Protein AF-A0A1F9BNX7-F1 (afdb_monomer_lite)

Radius of gyration: 27.73 Å; chains: 1; bounding box: 58×32×82 Å

Foldseek 3Di:
DDDPPPPVVVVVVVVVVVVVVVVVVVVVVVPDDADDDVVDGDPDDDPPFDAWDKDWDWDQDPVRDTDIDIDIFTHHPPHGDDDD

pLDDT: mean 85.7, std 13.76, range [44.47, 98.5]

Secondary structure (DSSP, 8-state):
------HHHHHHHHHHHHHHHHHHHHHHHHTPPPEEETTEEESSPP----EEEEEEEEEEPTTS-EEEEEEEEEEETTEE----

Sequence (84 aa):
MSKLIGTKMIYPLIAIIVVIGLFLFYKKQARQVKVSEFGKYQGYSEAIYDGTKRISDYLTLSNGTRLAYDLILPTKKGIPASGR

Structure (mmCIF, N/CA/C/O backbone):
data_AF-A0A1F9BNX7-F1
#
_entry.id   AF-A0A1F9BNX7-F1
#
loop_
_atom_site.group_PDB
_atom_site.id
_atom_site.type_symbol
_atom_site.label_atom_id
_atom_site.label_alt_id
_atom_site.label_comp_id
_atom_site.label_asym_id
_atom_site.label_entity_id
_atom_site.label_seq_id
_atom_site.pdbx_PDB_ins_code
_atom_site.Cartn_x
_atom_site.Cartn_y
_atom_site.Cartn_z
_atom_site.occupancy
_atom_site.B_iso_or_equiv
_atom_site.auth_seq_id
_atom_site.auth_comp_id
_atom_site.auth_asym_id
_atom_site.auth_atom_id
_atom_site.pdbx_PDB_model_num
ATOM 1 N N . MET A 1 1 ? -43.565 -1.830 54.569 1.00 47.09 1 MET A N 1
ATOM 2 C CA . MET A 1 1 ? -43.099 -2.266 53.233 1.00 47.09 1 MET A CA 1
ATOM 3 C C . MET A 1 1 ? -41.822 -1.510 52.858 1.00 47.09 1 MET A C 1
ATOM 5 O O . MET A 1 1 ? -41.700 -0.360 53.245 1.00 47.09 1 MET A O 1
ATOM 9 N N . SER A 1 2 ? -40.909 -2.170 52.129 1.00 51.91 2 SER A N 1
ATOM 10 C CA . SER A 1 2 ? -39.734 -1.640 51.394 1.00 51.91 2 SER A CA 1
ATOM 11 C C . SER A 1 2 ? -38.546 -1.037 52.172 1.00 51.91 2 SER A C 1
ATOM 13 O O . SER A 1 2 ? -38.302 0.163 52.120 1.00 51.91 2 SER A O 1
ATOM 15 N N . LYS A 1 3 ? -37.711 -1.880 52.791 1.00 56.03 3 LYS A N 1
ATOM 16 C CA . LYS A 1 3 ? -36.305 -1.541 53.114 1.00 56.03 3 LYS A CA 1
ATOM 17 C C . LYS A 1 3 ? -35.398 -2.769 52.979 1.00 56.03 3 LYS A C 1
ATOM 19 O O . LYS A 1 3 ? -34.680 -3.117 53.898 1.00 56.03 3 LYS A O 1
ATOM 24 N N . LEU A 1 4 ? -35.488 -3.485 51.860 1.00 54.38 4 LEU A N 1
ATOM 25 C CA . LEU A 1 4 ? -34.624 -4.645 51.583 1.00 54.38 4 LEU A CA 1
ATOM 26 C C . LEU A 1 4 ? -34.521 -4.929 50.077 1.00 54.38 4 LEU A C 1
ATOM 28 O O . LEU A 1 4 ? -34.470 -6.073 49.645 1.00 54.38 4 LEU A O 1
ATOM 32 N N . ILE A 1 5 ? -34.441 -3.882 49.251 1.00 58.75 5 ILE A N 1
ATOM 33 C CA . ILE A 1 5 ? -33.761 -4.035 47.958 1.00 58.75 5 ILE A CA 1
ATOM 34 C C . ILE A 1 5 ? -32.279 -4.090 48.323 1.00 58.75 5 ILE A C 1
ATOM 36 O O . ILE A 1 5 ? -31.628 -3.069 48.534 1.00 58.75 5 ILE A O 1
ATOM 40 N N . GLY A 1 6 ? -31.819 -5.310 48.602 1.00 60.78 6 GLY A N 1
ATOM 41 C CA . GLY A 1 6 ? -30.510 -5.576 49.170 1.00 60.78 6 GLY A CA 1
ATOM 42 C C . GLY A 1 6 ? -29.422 -4.996 48.281 1.00 60.78 6 GLY A C 1
ATOM 43 O O . GLY A 1 6 ? -29.420 -5.208 47.072 1.00 60.78 6 GLY A O 1
ATOM 44 N N . THR A 1 7 ? -28.462 -4.312 48.890 1.00 61.66 7 THR A N 1
ATOM 45 C CA . THR A 1 7 ? -27.227 -3.837 48.247 1.00 61.66 7 THR A CA 1
ATOM 46 C C . THR A 1 7 ? -26.576 -4.912 47.368 1.00 61.66 7 THR A C 1
ATOM 48 O O . THR A 1 7 ? -26.071 -4.602 46.296 1.00 61.66 7 THR A O 1
ATOM 51 N N . LYS A 1 8 ? -26.709 -6.196 47.735 1.00 62.53 8 LYS A N 1
ATOM 52 C CA . LYS A 1 8 ? -26.298 -7.364 46.933 1.00 62.53 8 LYS A CA 1
ATOM 53 C C . LYS A 1 8 ? -26.950 -7.481 45.543 1.00 62.53 8 LYS A C 1
ATOM 55 O O . LYS A 1 8 ? -26.295 -7.961 44.628 1.00 62.53 8 LYS A O 1
ATOM 60 N N . MET A 1 9 ? -28.196 -7.040 45.367 1.00 68.62 9 MET A N 1
ATOM 61 C CA . MET A 1 9 ? -28.921 -7.065 44.086 1.00 68.62 9 MET A CA 1
ATOM 62 C C . MET A 1 9 ? -28.590 -5.876 43.174 1.00 68.62 9 MET A C 1
ATOM 64 O O . MET A 1 9 ? -28.858 -5.925 41.977 1.00 68.62 9 MET A O 1
ATOM 68 N N . ILE A 1 10 ? -27.987 -4.821 43.720 1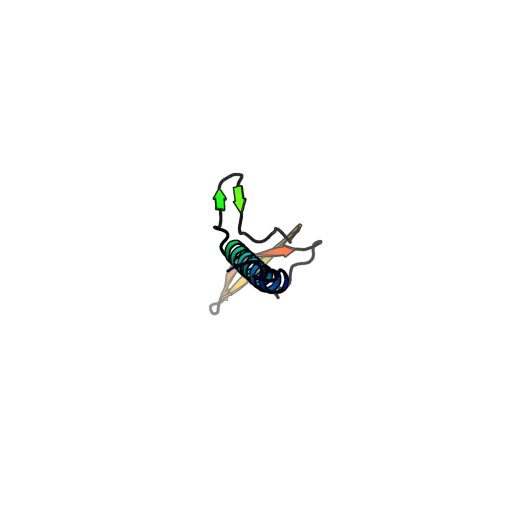.00 82.06 10 ILE A N 1
ATOM 69 C CA . ILE A 1 10 ? -27.616 -3.619 42.966 1.00 82.06 10 ILE A CA 1
ATOM 70 C C . ILE A 1 10 ? -26.327 -3.865 42.165 1.00 82.06 10 ILE A C 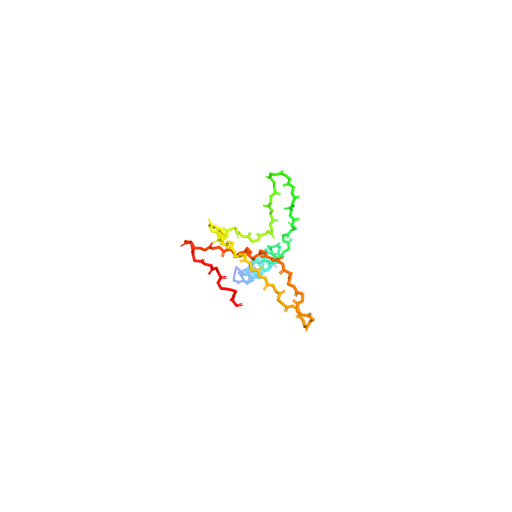1
ATOM 72 O O . ILE A 1 10 ? -26.223 -3.434 41.019 1.00 82.06 10 ILE A O 1
ATOM 76 N N . TYR A 1 11 ? -25.375 -4.628 42.712 1.00 85.06 11 TYR A N 1
ATOM 77 C CA . TYR A 1 11 ? -24.118 -4.965 42.032 1.00 85.06 11 TYR A CA 1
ATOM 78 C C . TYR A 1 11 ? -24.273 -5.672 40.674 1.00 85.06 11 TYR A C 1
ATOM 80 O O . TYR A 1 11 ? -23.625 -5.221 39.729 1.00 85.06 11 TYR A O 1
ATOM 88 N N . PRO A 1 12 ? -25.105 -6.723 40.501 1.00 88.75 12 PRO A N 1
ATOM 89 C CA . PRO A 1 12 ? -25.274 -7.345 39.188 1.00 88.75 12 PRO A CA 1
ATOM 90 C C . PRO A 1 12 ? -25.924 -6.388 38.184 1.00 88.75 12 PRO A C 1
ATOM 92 O O . PRO A 1 12 ? -25.574 -6.404 37.008 1.00 88.75 12 PRO A O 1
ATOM 95 N N . LEU A 1 13 ? -26.815 -5.505 38.641 1.00 90.12 13 LEU A N 1
ATOM 96 C CA . LEU A 1 13 ? -27.471 -4.523 37.782 1.00 90.12 13 LEU A CA 1
ATOM 97 C C . LEU A 1 13 ? -26.479 -3.453 37.298 1.00 90.12 13 LEU A C 1
ATOM 99 O O . LEU A 1 13 ? -26.446 -3.133 36.112 1.00 90.12 13 LEU A O 1
ATOM 103 N N . ILE A 1 14 ? -25.602 -2.977 38.188 1.00 92.50 14 ILE A N 1
ATOM 104 C CA . ILE A 1 14 ? -24.483 -2.094 37.828 1.00 92.50 14 ILE A CA 1
ATOM 105 C C . ILE A 1 14 ? -23.527 -2.805 36.864 1.00 92.50 14 ILE A C 1
ATOM 107 O O . ILE A 1 14 ? -23.139 -2.219 35.857 1.00 92.50 14 ILE A O 1
ATOM 111 N N . ALA A 1 15 ? -23.177 -4.068 37.123 1.00 93.25 15 ALA A N 1
ATOM 112 C CA . ALA A 1 15 ? -22.290 -4.834 36.251 1.00 93.25 15 ALA A CA 1
ATOM 113 C C . ALA A 1 15 ? -22.865 -4.977 34.833 1.00 93.25 15 ALA A C 1
ATOM 115 O O . ALA A 1 15 ? -22.149 -4.758 33.858 1.00 93.25 15 ALA A O 1
ATOM 116 N N . ILE A 1 16 ? -24.167 -5.257 34.705 1.00 94.69 16 ILE A N 1
ATOM 117 C CA . ILE A 1 16 ? -24.858 -5.315 33.409 1.00 94.69 16 ILE A CA 1
ATOM 118 C C . ILE A 1 16 ? -24.792 -3.959 32.696 1.00 94.69 16 ILE A C 1
ATOM 120 O O . ILE A 1 16 ? -24.454 -3.909 31.515 1.00 94.69 16 ILE A O 1
ATOM 124 N N . ILE A 1 17 ? -25.051 -2.855 33.403 1.00 95.38 17 ILE A N 1
ATOM 125 C CA . ILE A 1 17 ? -24.973 -1.502 32.828 1.00 95.38 17 ILE A CA 1
ATOM 126 C C . ILE A 1 17 ? -23.549 -1.188 32.346 1.00 95.38 17 ILE A C 1
ATOM 128 O O . ILE A 1 17 ? -23.382 -0.649 31.252 1.00 95.38 17 ILE A O 1
ATOM 132 N N . VAL A 1 18 ? -22.521 -1.564 33.112 1.00 96.12 18 VAL A N 1
ATOM 133 C CA . VAL A 1 18 ? -21.112 -1.380 32.727 1.00 96.12 18 VAL A CA 1
ATOM 134 C C . VAL A 1 18 ? -20.769 -2.204 31.485 1.00 96.12 18 VAL A C 1
ATOM 136 O O . VAL A 1 18 ? -20.167 -1.673 30.552 1.00 96.12 18 VAL A O 1
ATOM 139 N N . VAL A 1 19 ? -21.189 -3.470 31.427 1.00 96.00 19 VAL A N 1
ATOM 140 C CA . VAL A 1 19 ? -20.959 -4.346 30.264 1.00 96.00 19 VAL A CA 1
ATOM 141 C C . VAL A 1 19 ? -21.652 -3.796 29.016 1.00 96.00 19 VAL A C 1
ATOM 143 O O . VAL A 1 19 ? -21.036 -3.731 27.952 1.00 96.00 19 VAL A O 1
ATOM 146 N N . ILE A 1 20 ? -22.900 -3.334 29.139 1.00 95.50 20 ILE A N 1
ATOM 147 C CA . ILE A 1 20 ? -23.633 -2.698 28.036 1.00 95.50 20 ILE A CA 1
ATOM 148 C C . ILE A 1 20 ? -22.928 -1.407 27.599 1.00 95.50 20 ILE A C 1
ATOM 150 O O . ILE A 1 20 ? -22.738 -1.191 26.402 1.00 95.50 20 ILE A O 1
ATOM 154 N N . GLY A 1 21 ? -22.490 -0.574 28.545 1.00 94.50 21 GLY A N 1
ATOM 155 C CA . GLY A 1 21 ? -21.746 0.654 28.261 1.00 94.50 21 GLY A CA 1
ATOM 156 C C . GLY A 1 21 ? -20.444 0.391 27.501 1.00 94.50 21 GLY A C 1
ATOM 157 O O . GLY A 1 21 ? -20.190 1.025 26.475 1.00 94.50 21 GLY A O 1
ATOM 158 N N . LEU A 1 22 ? -19.660 -0.598 27.943 1.00 93.06 22 LEU A N 1
ATOM 159 C CA . LEU A 1 22 ? -18.435 -1.034 27.267 1.00 93.06 22 LEU A CA 1
ATOM 160 C C . LEU A 1 22 ? -18.722 -1.559 25.856 1.00 93.06 22 LEU A C 1
ATOM 162 O O . LEU A 1 22 ? -18.025 -1.189 24.910 1.00 93.06 22 LEU A O 1
ATOM 166 N N . PHE A 1 23 ? -19.774 -2.365 25.691 1.00 89.75 23 PHE A N 1
ATOM 167 C CA . PHE A 1 23 ? -20.168 -2.914 24.393 1.00 89.75 23 PHE A CA 1
ATOM 168 C C . PHE A 1 23 ? -20.584 -1.821 23.396 1.00 89.75 23 PHE A C 1
A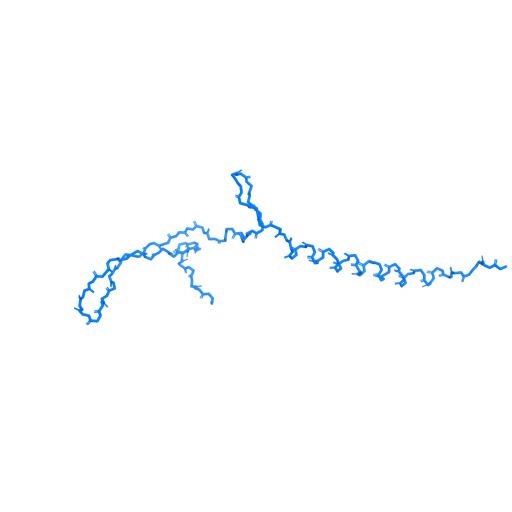TOM 170 O O . PHE A 1 23 ? -20.158 -1.827 22.236 1.00 89.75 23 PHE A O 1
ATOM 177 N N . LEU A 1 24 ? -21.379 -0.845 23.844 1.00 87.94 24 LEU A N 1
ATOM 178 C CA . LEU A 1 24 ? -21.794 0.293 23.020 1.00 87.94 24 LEU A CA 1
ATOM 179 C C . LEU A 1 24 ? -20.609 1.199 22.655 1.00 87.94 24 LEU A C 1
ATOM 181 O O . LEU A 1 24 ? -20.519 1.663 21.515 1.00 87.94 24 LEU A O 1
ATOM 185 N N . PHE A 1 25 ? -19.670 1.411 23.582 1.00 82.69 25 PHE A N 1
ATOM 186 C CA . PHE A 1 25 ? -18.449 2.178 23.326 1.00 82.69 25 PHE A CA 1
ATOM 187 C C . PHE A 1 25 ? -17.557 1.506 22.272 1.00 82.69 25 PHE A C 1
ATOM 189 O O . PHE A 1 25 ? -17.086 2.170 21.344 1.00 82.69 25 PHE A O 1
ATOM 196 N N . TYR A 1 26 ? -17.402 0.182 22.354 1.00 82.69 26 TYR A N 1
ATOM 197 C CA . TYR A 1 26 ? -16.659 -0.606 21.367 1.00 82.69 26 TYR A CA 1
ATOM 198 C C . TYR A 1 26 ? -17.277 -0.500 19.966 1.00 82.69 26 TYR A C 1
ATOM 200 O O . TYR A 1 26 ? -16.574 -0.248 18.985 1.00 82.69 26 TYR A O 1
ATOM 208 N N . LYS A 1 27 ? -18.611 -0.605 19.864 1.00 77.44 27 LYS A N 1
ATOM 209 C CA . LYS A 1 27 ? -19.321 -0.439 18.584 1.00 77.44 27 LYS A CA 1
ATOM 210 C C . LYS A 1 27 ? -19.150 0.955 17.978 1.00 77.44 27 LYS A C 1
ATOM 212 O O . LYS A 1 27 ? -19.090 1.075 16.755 1.00 77.44 27 LYS A O 1
ATOM 217 N N . LYS A 1 28 ? -19.057 2.005 18.801 1.00 71.31 28 LYS A N 1
ATOM 218 C CA . LYS A 1 28 ? -18.849 3.381 18.321 1.00 71.31 28 LYS A CA 1
ATOM 219 C C . LYS A 1 28 ? -17.464 3.569 17.689 1.00 71.31 28 LYS A C 1
ATOM 221 O O . LYS A 1 28 ? -17.369 4.253 16.674 1.00 71.31 28 LYS A O 1
ATOM 226 N N . GLN A 1 29 ? -16.414 2.944 18.232 1.00 65.19 29 GLN A N 1
ATOM 227 C CA . GLN A 1 29 ? -15.068 3.007 17.639 1.00 65.19 29 GLN A CA 1
ATOM 228 C C . GLN A 1 29 ? -14.998 2.348 16.2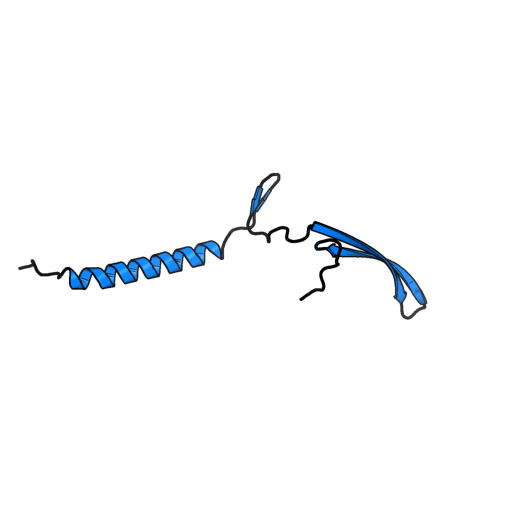55 1.00 65.19 29 GLN A C 1
ATOM 230 O O . GLN A 1 29 ? -14.360 2.888 15.357 1.00 65.19 29 GLN A O 1
ATOM 235 N N . ALA A 1 30 ? -15.715 1.241 16.042 1.00 61.94 30 ALA A N 1
ATOM 236 C CA . ALA A 1 30 ? -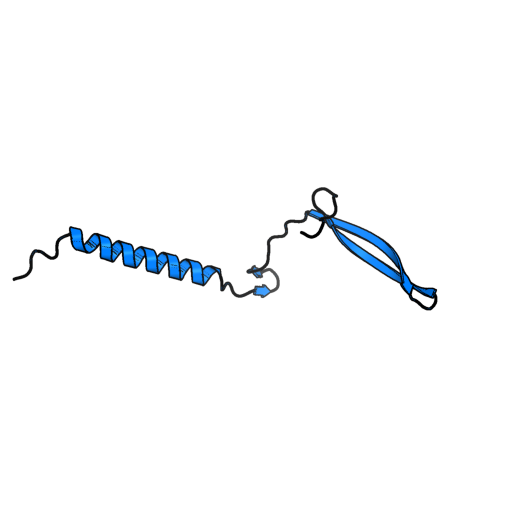15.744 0.556 14.746 1.00 61.94 30 ALA A CA 1
ATOM 237 C C . ALA A 1 30 ? -16.405 1.382 13.622 1.00 61.94 30 ALA A C 1
ATOM 239 O O . ALA A 1 30 ? -16.219 1.089 12.443 1.00 61.94 30 ALA A O 1
ATOM 240 N N . ARG A 1 31 ? -17.174 2.419 13.977 1.00 63.28 31 ARG A N 1
ATOM 241 C CA . ARG A 1 31 ? -17.887 3.299 13.043 1.00 63.28 31 ARG A CA 1
ATOM 242 C C . ARG A 1 31 ? -17.323 4.719 13.062 1.00 63.28 31 ARG A C 1
ATOM 244 O O . ARG A 1 31 ? -18.086 5.682 12.990 1.00 63.28 31 ARG A O 1
ATOM 251 N N . GLN A 1 32 ? -16.006 4.876 13.194 1.00 70.56 32 GLN A N 1
ATOM 252 C CA . GLN A 1 32 ? -15.404 6.180 12.934 1.00 70.56 32 GLN A CA 1
ATOM 253 C C . GLN A 1 32 ? -15.636 6.556 11.466 1.00 70.56 32 GLN A C 1
ATOM 255 O O . GLN A 1 32 ? -15.254 5.833 10.547 1.00 70.56 32 GLN A O 1
ATOM 260 N N . VAL A 1 33 ? -16.322 7.680 11.257 1.00 82.88 33 VAL A N 1
ATOM 261 C CA . VAL A 1 33 ? -16.518 8.269 9.932 1.00 82.88 33 VAL A CA 1
ATOM 262 C C . VAL A 1 33 ? -15.147 8.673 9.401 1.00 82.88 33 VAL A C 1
ATOM 264 O O . VAL A 1 33 ? -14.387 9.340 10.100 1.00 82.88 33 VAL A O 1
ATOM 267 N N . LYS A 1 34 ? -14.819 8.255 8.176 1.00 89.06 34 LYS A N 1
ATOM 268 C CA . LYS A 1 34 ? -13.574 8.665 7.525 1.00 89.06 34 LYS A CA 1
ATOM 269 C C . LYS A 1 34 ? -13.666 10.145 7.163 1.00 89.06 34 LYS A C 1
ATOM 271 O O . LYS A 1 34 ? -14.592 10.539 6.458 1.00 89.06 34 LYS A O 1
ATOM 276 N N . VAL A 1 35 ? -12.707 10.941 7.628 1.00 90.75 35 VAL A N 1
ATOM 277 C CA . VAL A 1 35 ? -12.615 12.382 7.339 1.00 90.75 35 VAL A CA 1
ATOM 278 C C . VAL A 1 35 ? -11.364 12.624 6.507 1.00 90.75 35 VAL A C 1
ATOM 280 O O . VAL A 1 35 ? -10.279 12.224 6.923 1.00 90.75 35 VAL A O 1
ATOM 283 N N . SER A 1 36 ? -11.528 13.244 5.337 1.00 91.00 36 SER A N 1
ATOM 284 C CA . SER A 1 36 ? -10.458 13.565 4.382 1.00 91.00 36 SER A CA 1
ATOM 285 C C . SER A 1 36 ? -10.560 15.035 3.983 1.00 91.00 36 SER A C 1
ATOM 287 O O . SER A 1 36 ? -10.952 15.368 2.865 1.00 91.00 36 SER A O 1
ATOM 289 N N . GLU A 1 37 ? -10.243 15.918 4.924 1.00 93.19 37 GLU A N 1
ATOM 290 C CA . GLU A 1 37 ? -10.241 17.365 4.721 1.00 93.19 37 GLU A CA 1
ATOM 291 C C . GLU A 1 37 ? -8.820 17.906 4.904 1.00 93.19 37 GLU A C 1
ATOM 293 O O . GLU A 1 37 ? -7.981 17.310 5.586 1.00 93.19 37 GLU A O 1
ATOM 298 N N . PHE A 1 38 ? -8.518 19.051 4.294 1.00 91.06 38 PHE A N 1
ATOM 299 C CA . PHE A 1 38 ? -7.206 19.673 4.454 1.00 91.06 38 PH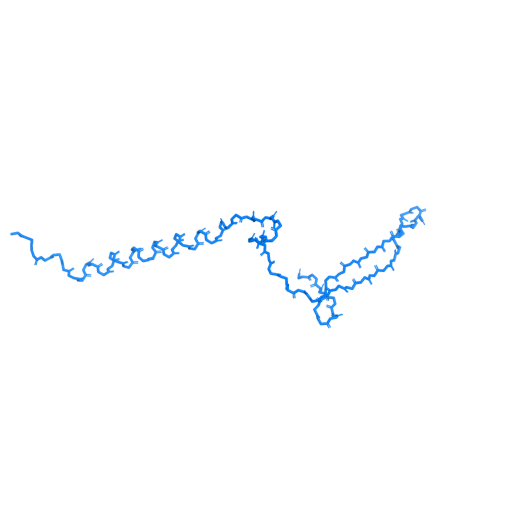E A CA 1
ATOM 300 C C . PHE A 1 38 ? -6.931 19.963 5.940 1.00 91.06 38 PHE A C 1
ATOM 302 O O . PHE A 1 38 ? -7.718 20.627 6.613 1.00 91.06 38 PHE A O 1
ATOM 309 N N . GLY A 1 39 ? -5.833 19.419 6.471 1.00 88.88 39 GLY A N 1
ATOM 310 C CA . GLY A 1 39 ? -5.484 19.532 7.892 1.00 88.88 39 GLY A CA 1
ATOM 311 C C . GLY A 1 39 ? -6.295 18.642 8.849 1.00 88.88 39 GLY A C 1
ATOM 312 O O . GLY A 1 39 ? -6.063 18.705 10.055 1.00 88.88 39 GLY A O 1
ATOM 313 N N . LYS A 1 40 ? -7.214 17.798 8.356 1.00 89.50 40 LYS A N 1
ATOM 314 C CA . LYS A 1 40 ? -7.984 16.844 9.173 1.00 89.50 40 LYS A CA 1
ATOM 315 C C . LYS A 1 40 ? -8.110 15.490 8.478 1.00 89.50 40 LYS A C 1
ATOM 317 O O . LYS A 1 40 ? -8.885 15.326 7.539 1.00 89.50 40 LYS A O 1
ATOM 322 N N . TYR A 1 41 ? -7.392 14.503 9.006 1.00 87.19 41 TYR A N 1
ATOM 323 C CA . TYR A 1 41 ? -7.437 13.119 8.538 1.00 87.19 41 TYR A CA 1
ATOM 324 C C . TYR A 1 41 ? -7.726 12.170 9.701 1.00 87.19 41 TYR A C 1
ATOM 326 O O . TYR A 1 41 ? -6.967 12.123 10.667 1.00 87.19 41 TYR A O 1
ATOM 334 N N . GLN A 1 42 ? -8.840 11.436 9.628 1.00 89.19 42 GLN A N 1
ATOM 335 C CA . GLN A 1 42 ? -9.290 10.512 10.681 1.00 89.19 42 GLN A CA 1
ATOM 336 C C . GLN A 1 42 ? -9.912 9.245 10.084 1.00 89.19 42 GLN A C 1
ATOM 338 O O . GLN A 1 42 ? -10.488 9.282 8.996 1.00 89.19 42 GLN A O 1
ATOM 343 N N . GLY A 1 43 ? -9.813 8.125 10.808 1.00 86.38 43 GLY A N 1
ATOM 344 C CA . GLY A 1 43 ? -10.375 6.834 10.387 1.00 86.38 43 GLY A CA 1
ATOM 345 C C . GLY A 1 43 ? -9.578 6.105 9.294 1.00 86.38 43 GLY A C 1
ATOM 346 O O . GLY A 1 43 ? -10.075 5.136 8.716 1.00 86.38 43 GLY A O 1
ATOM 347 N N . TYR A 1 44 ? -8.357 6.560 8.999 1.00 85.38 44 TYR A N 1
ATOM 348 C CA . TYR A 1 44 ? -7.395 5.885 8.122 1.00 85.38 44 TYR A CA 1
ATOM 349 C C . TYR A 1 44 ? -6.319 5.176 8.948 1.00 85.38 44 TYR A C 1
ATOM 351 O O . TYR A 1 44 ? -6.113 5.498 10.117 1.00 85.38 44 TYR A O 1
ATOM 359 N N . SER A 1 45 ? -5.642 4.199 8.341 1.00 81.19 45 SER A N 1
ATOM 360 C CA . SER A 1 45 ? -4.499 3.534 8.967 1.00 81.19 45 SER A CA 1
ATOM 361 C C . SER A 1 45 ? -3.372 4.525 9.237 1.00 81.19 45 SER A C 1
ATOM 363 O O . SER A 1 45 ? -3.140 5.437 8.442 1.00 81.19 45 SER A O 1
ATOM 365 N N . GLU A 1 46 ? -2.628 4.298 10.312 1.00 82.81 46 GLU A N 1
ATOM 366 C CA . GLU A 1 46 ? -1.410 5.053 10.586 1.00 82.81 46 GLU A CA 1
ATOM 367 C C . GLU A 1 46 ? -0.370 4.867 9.471 1.00 82.81 46 GLU A C 1
ATOM 369 O O . GLU A 1 46 ? -0.283 3.813 8.830 1.00 82.81 46 GLU A O 1
ATOM 374 N N . ALA A 1 47 ? 0.447 5.897 9.254 1.00 82.56 47 ALA A N 1
ATOM 375 C CA . ALA A 1 47 ? 1.594 5.818 8.362 1.00 82.56 47 ALA A CA 1
ATOM 376 C C . ALA A 1 47 ? 2.696 4.968 9.019 1.00 82.56 47 ALA A C 1
ATOM 378 O O . ALA A 1 47 ? 3.500 5.458 9.804 1.00 82.56 47 ALA A O 1
ATOM 379 N N . ILE A 1 48 ? 2.710 3.668 8.716 1.00 87.00 48 ILE A N 1
ATOM 380 C CA . ILE A 1 48 ? 3.658 2.699 9.301 1.00 87.00 48 ILE A CA 1
ATOM 381 C C . ILE A 1 48 ? 4.968 2.538 8.511 1.00 87.00 48 ILE A C 1
ATOM 383 O O . ILE A 1 48 ? 5.873 1.828 8.961 1.00 87.00 48 ILE A O 1
ATOM 387 N N . TYR A 1 49 ? 5.052 3.149 7.329 1.00 91.50 49 TYR A N 1
ATOM 388 C CA . TYR A 1 49 ? 6.184 3.070 6.407 1.00 91.50 49 TYR A CA 1
ATOM 389 C C . TYR A 1 49 ? 6.958 4.387 6.407 1.00 91.50 49 TYR A C 1
ATOM 391 O O . TYR A 1 49 ? 6.356 5.456 6.470 1.00 91.50 49 TYR A O 1
ATOM 399 N N . ASP A 1 50 ? 8.286 4.299 6.338 1.00 92.50 50 ASP A N 1
ATOM 400 C CA . ASP A 1 50 ? 9.200 5.445 6.458 1.00 92.50 50 ASP A CA 1
ATOM 401 C C . ASP A 1 50 ? 9.794 5.897 5.120 1.00 92.50 50 ASP A C 1
ATOM 403 O O . ASP A 1 50 ? 10.516 6.890 5.054 1.00 92.50 50 ASP A O 1
ATOM 407 N N . GLY A 1 51 ? 9.478 5.186 4.041 1.00 94.00 51 GLY A N 1
ATOM 408 C CA . GLY A 1 51 ? 9.978 5.509 2.720 1.00 94.00 51 GLY A CA 1
ATOM 409 C C . GLY A 1 51 ? 9.313 4.697 1.626 1.00 94.00 51 GLY A C 1
ATOM 410 O O . GLY A 1 51 ? 8.336 3.974 1.844 1.00 94.00 51 GLY A O 1
ATOM 411 N N . THR A 1 52 ? 9.867 4.829 0.427 1.00 94.56 52 THR A N 1
ATOM 412 C CA . THR A 1 52 ? 9.470 4.048 -0.740 1.00 94.56 52 THR A CA 1
ATOM 413 C C . THR A 1 52 ? 10.699 3.626 -1.534 1.00 94.56 52 THR A C 1
ATOM 415 O O . THR A 1 52 ? 11.735 4.291 -1.512 1.00 94.56 52 THR A O 1
ATOM 418 N N . LYS A 1 53 ? 10.582 2.507 -2.247 1.00 94.62 53 LYS A N 1
ATOM 419 C CA . LYS A 1 53 ? 11.560 2.042 -3.227 1.00 94.62 53 LYS A CA 1
ATOM 420 C C . LYS A 1 53 ? 10.885 1.998 -4.590 1.00 94.62 53 LYS A C 1
ATOM 422 O O . LYS A 1 53 ? 9.846 1.358 -4.735 1.00 94.62 53 LYS A O 1
ATOM 427 N N . ARG A 1 54 ? 11.494 2.651 -5.580 1.00 95.56 54 ARG A N 1
ATOM 428 C CA . ARG A 1 54 ? 11.070 2.597 -6.983 1.00 95.56 54 ARG A CA 1
ATOM 429 C C . ARG A 1 54 ? 11.868 1.535 -7.732 1.00 95.56 54 ARG A C 1
ATOM 431 O O . ARG A 1 54 ? 13.086 1.451 -7.575 1.00 95.56 54 ARG A O 1
ATOM 438 N N . ILE A 1 55 ? 11.176 0.749 -8.543 1.00 95.25 55 ILE A N 1
ATOM 439 C CA . ILE A 1 55 ? 11.751 -0.200 -9.496 1.00 95.25 55 ILE A CA 1
ATOM 440 C C . ILE A 1 55 ? 11.175 0.157 -10.863 1.00 95.25 55 ILE A C 1
ATOM 442 O O . ILE A 1 55 ? 9.958 0.199 -11.008 1.00 95.25 55 ILE A O 1
ATOM 446 N N . SER A 1 56 ? 12.033 0.424 -11.840 1.00 97.69 56 SER A N 1
ATOM 447 C CA . SER A 1 56 ? 11.627 0.733 -13.213 1.00 97.69 56 SER A CA 1
ATOM 448 C C . SER A 1 56 ? 11.966 -0.452 -14.104 1.00 97.69 56 SER A C 1
ATOM 450 O O . SER A 1 56 ? 13.111 -0.904 -14.095 1.00 97.69 56 SER A O 1
ATOM 452 N N . ASP A 1 57 ? 10.990 -0.959 -14.849 1.00 97.94 57 ASP A N 1
ATOM 453 C CA . ASP A 1 57 ? 11.174 -2.130 -15.709 1.00 97.94 57 ASP A CA 1
ATOM 454 C C . ASP A 1 57 ? 10.177 -2.123 -16.882 1.00 97.94 57 ASP A C 1
ATOM 456 O O . ASP A 1 57 ? 9.440 -1.156 -17.093 1.00 97.94 57 ASP A O 1
ATOM 460 N N . TYR A 1 58 ? 10.178 -3.192 -17.676 1.00 98.31 58 TYR A N 1
ATOM 461 C CA . TYR A 1 58 ? 9.327 -3.378 -18.836 1.00 98.31 58 TYR A CA 1
ATOM 462 C C . TYR A 1 58 ? 8.540 -4.681 -18.742 1.00 98.31 58 TYR A C 1
ATOM 464 O O . TYR A 1 58 ? 9.111 -5.763 -18.629 1.00 98.31 58 TYR A O 1
ATOM 472 N N . LEU A 1 59 ? 7.224 -4.589 -18.909 1.00 97.75 59 LEU A N 1
ATOM 473 C CA . LEU A 1 59 ? 6.363 -5.748 -19.098 1.00 97.75 59 LEU A CA 1
ATOM 474 C C . LEU A 1 59 ? 6.322 -6.112 -20.587 1.00 97.75 59 LEU A C 1
ATOM 476 O O . LEU A 1 59 ? 5.869 -5.314 -21.411 1.00 97.75 59 LEU A O 1
ATOM 480 N N . THR A 1 60 ? 6.779 -7.313 -20.935 1.00 98.25 60 THR A N 1
ATOM 481 C CA . THR A 1 60 ? 6.693 -7.839 -22.305 1.00 98.25 60 THR A CA 1
ATOM 482 C C . THR A 1 60 ? 5.345 -8.524 -22.517 1.00 98.25 60 THR A C 1
ATOM 484 O O . THR A 1 60 ? 5.007 -9.476 -21.816 1.00 98.25 60 THR A O 1
ATOM 487 N N . LEU A 1 61 ? 4.575 -8.042 -23.492 1.00 98.12 61 LEU A N 1
ATOM 488 C CA . LEU A 1 61 ? 3.296 -8.622 -23.896 1.00 98.12 61 LEU A CA 1
ATOM 489 C C . LEU A 1 61 ? 3.498 -9.846 -24.802 1.00 98.12 61 LEU A C 1
ATOM 491 O O . LEU A 1 61 ? 4.571 -10.056 -25.366 1.00 98.12 61 LEU A O 1
ATOM 495 N N . SER A 1 62 ? 2.436 -10.627 -25.005 1.00 97.94 62 SER A N 1
ATOM 496 C CA . SER A 1 62 ? 2.457 -11.826 -25.859 1.00 97.94 62 SER A CA 1
ATOM 497 C C . SER A 1 62 ? 2.862 -11.553 -27.313 1.00 97.94 62 SER A C 1
ATOM 499 O O . SER A 1 62 ? 3.403 -12.434 -27.971 1.00 97.94 62 SER A O 1
ATOM 501 N N . ASN A 1 63 ? 2.639 -10.334 -27.811 1.00 97.50 63 ASN A N 1
ATOM 502 C CA . ASN A 1 63 ? 3.039 -9.897 -29.151 1.00 97.50 63 ASN A CA 1
ATOM 503 C C . ASN A 1 63 ? 4.449 -9.266 -29.203 1.00 97.50 63 ASN A C 1
ATOM 505 O O . ASN A 1 63 ? 4.806 -8.661 -30.210 1.00 97.50 63 ASN A O 1
ATOM 509 N N . GLY A 1 64 ? 5.223 -9.334 -28.115 1.00 97.94 64 GLY A N 1
ATOM 510 C CA . GLY A 1 64 ? 6.567 -8.756 -28.014 1.00 97.94 64 GLY A CA 1
ATOM 511 C C . GLY A 1 64 ? 6.617 -7.248 -27.736 1.00 97.94 64 GLY A C 1
ATOM 512 O O . GLY A 1 64 ? 7.704 -6.706 -27.535 1.00 97.94 64 GLY A O 1
ATOM 513 N N . THR A 1 65 ? 5.474 -6.556 -27.675 1.00 98.25 65 THR A N 1
ATOM 514 C CA . THR A 1 65 ? 5.424 -5.139 -27.276 1.00 98.25 65 THR A CA 1
ATOM 515 C C . THR A 1 65 ? 5.869 -4.988 -25.820 1.00 98.25 65 THR A C 1
ATOM 517 O O . THR A 1 65 ? 5.482 -5.789 -24.970 1.00 98.25 65 THR A O 1
ATOM 520 N N . ARG A 1 66 ? 6.662 -3.953 -25.514 1.00 98.50 66 ARG A N 1
ATOM 521 C CA . ARG A 1 66 ? 7.192 -3.695 -24.165 1.00 98.50 66 ARG A CA 1
ATOM 522 C C . ARG A 1 66 ? 6.561 -2.447 -23.558 1.00 98.50 66 ARG A C 1
ATOM 524 O O . ARG A 1 66 ? 6.687 -1.362 -24.119 1.00 98.50 66 ARG A O 1
ATOM 531 N N . LEU A 1 67 ? 5.926 -2.599 -22.399 1.00 98.25 67 LEU A N 1
ATOM 532 C CA . LEU A 1 67 ? 5.343 -1.497 -21.633 1.00 98.25 67 LEU A CA 1
ATOM 533 C C . LEU A 1 67 ? 6.281 -1.110 -20.494 1.00 98.25 67 LEU A C 1
ATOM 535 O O . LEU A 1 67 ? 6.513 -1.919 -19.599 1.00 98.25 67 LEU A O 1
ATOM 539 N N . ALA A 1 68 ? 6.806 0.113 -20.522 1.00 98.31 68 ALA A N 1
ATOM 540 C CA . ALA A 1 68 ? 7.565 0.654 -19.401 1.00 98.31 68 ALA A CA 1
ATOM 541 C C . ALA A 1 68 ? 6.640 0.862 -18.195 1.00 98.31 68 ALA A C 1
ATOM 543 O O . ALA A 1 68 ? 5.531 1.382 -18.346 1.00 98.31 68 ALA A O 1
ATOM 544 N N . TYR A 1 69 ? 7.098 0.486 -17.007 1.00 97.88 69 TYR A N 1
ATOM 545 C CA . TYR A 1 69 ? 6.380 0.740 -15.767 1.00 97.88 69 TYR A CA 1
ATOM 546 C C . TYR A 1 69 ? 7.329 1.095 -14.626 1.00 97.88 69 TYR A C 1
ATOM 548 O O . TYR A 1 69 ? 8.506 0.735 -14.618 1.00 97.88 69 TYR A O 1
ATOM 556 N N . ASP A 1 70 ? 6.759 1.763 -13.627 1.00 98.00 70 ASP A N 1
ATOM 557 C CA . ASP A 1 70 ? 7.385 2.010 -12.339 1.00 98.00 70 ASP A CA 1
ATOM 558 C C . ASP A 1 70 ? 6.585 1.323 -11.235 1.00 98.00 70 ASP A C 1
ATOM 560 O O . ASP A 1 70 ? 5.392 1.572 -11.064 1.00 98.00 70 ASP A O 1
ATOM 564 N N . LEU A 1 71 ? 7.252 0.478 -10.458 1.00 95.44 71 LEU A N 1
ATOM 565 C CA . LEU A 1 71 ? 6.710 -0.125 -9.252 1.00 95.44 71 LEU A CA 1
ATOM 566 C C . LEU A 1 71 ? 7.231 0.639 -8.032 1.00 95.44 71 LEU A C 1
ATOM 568 O O . LEU A 1 71 ? 8.434 0.662 -7.770 1.00 95.44 71 LEU A O 1
ATOM 572 N N . ILE A 1 72 ? 6.318 1.259 -7.283 1.00 95.38 72 ILE A N 1
ATOM 573 C CA . ILE A 1 72 ? 6.621 2.002 -6.055 1.00 95.38 72 ILE A CA 1
ATOM 574 C C . ILE A 1 72 ? 6.167 1.157 -4.865 1.00 95.38 72 ILE A C 1
ATOM 576 O O . ILE A 1 72 ? 4.971 0.995 -4.630 1.00 95.38 72 ILE A O 1
ATOM 580 N N . LEU A 1 73 ? 7.125 0.612 -4.117 1.00 93.75 73 LEU A N 1
ATOM 581 C CA . LEU A 1 73 ? 6.864 -0.212 -2.936 1.00 93.75 73 LEU A CA 1
ATOM 582 C C . LEU A 1 73 ? 7.124 0.591 -1.660 1.00 93.75 73 LEU A C 1
ATOM 584 O O . LEU A 1 73 ? 8.176 1.229 -1.566 1.00 93.75 73 LEU A O 1
ATOM 588 N N . PRO A 1 74 ? 6.236 0.546 -0.653 1.00 94.44 74 PRO A N 1
ATOM 589 C CA . PRO A 1 74 ? 6.527 1.136 0.645 1.00 94.44 74 PRO A CA 1
ATOM 590 C C . PRO A 1 74 ? 7.701 0.407 1.309 1.00 94.44 74 PRO A C 1
ATOM 592 O O . PRO A 1 74 ? 7.841 -0.811 1.179 1.00 94.44 74 PRO A O 1
ATOM 595 N N . THR A 1 75 ? 8.544 1.140 2.034 1.00 94.19 75 THR A N 1
ATOM 596 C CA . THR A 1 75 ? 9.664 0.569 2.787 1.00 94.19 75 THR A CA 1
ATOM 597 C C . THR A 1 75 ? 9.528 0.789 4.283 1.00 94.19 75 THR A C 1
ATOM 599 O O . THR A 1 75 ? 8.872 1.725 4.741 1.00 94.19 75 THR A O 1
ATOM 602 N N . LYS A 1 76 ? 10.202 -0.071 5.046 1.00 92.38 76 LYS A N 1
ATOM 603 C CA . LYS A 1 76 ? 10.521 0.158 6.453 1.00 92.38 76 LYS A CA 1
ATOM 604 C C . LYS A 1 76 ? 12.023 -0.014 6.637 1.00 92.38 76 LYS A C 1
ATOM 606 O O . LYS A 1 76 ? 12.553 -1.088 6.355 1.00 92.38 76 LYS A O 1
ATOM 611 N N . LYS A 1 77 ? 12.714 1.036 7.077 1.00 91.06 77 LYS A N 1
ATOM 612 C CA . LYS A 1 77 ? 14.179 1.101 7.196 1.00 91.06 77 LYS A CA 1
ATOM 613 C C . LYS A 1 77 ? 14.889 0.727 5.888 1.00 91.06 77 LYS A C 1
ATOM 615 O O . LYS A 1 77 ? 15.852 -0.033 5.887 1.00 91.06 77 LYS A O 1
ATOM 620 N N . GLY A 1 78 ? 14.359 1.207 4.762 1.00 88.81 78 GLY A N 1
ATOM 621 C CA . GLY A 1 78 ? 14.898 0.940 3.421 1.00 88.81 78 GLY A CA 1
ATOM 622 C C . GLY A 1 78 ? 14.608 -0.458 2.854 1.00 88.81 78 GLY A C 1
ATOM 623 O O . GLY A 1 78 ? 14.946 -0.725 1.701 1.00 88.81 78 GLY A O 1
ATOM 624 N N . ILE A 1 79 ? 13.946 -1.339 3.610 1.00 91.50 79 ILE A N 1
ATOM 625 C CA . ILE A 1 79 ? 13.554 -2.675 3.147 1.00 91.50 79 ILE A CA 1
ATOM 626 C C . ILE A 1 79 ? 12.123 -2.604 2.596 1.00 91.50 79 ILE A C 1
ATOM 628 O O . ILE A 1 79 ? 11.234 -2.150 3.324 1.00 91.50 79 ILE A O 1
ATOM 632 N N . PRO A 1 80 ? 11.864 -3.031 1.343 1.00 92.75 80 PRO A N 1
ATOM 633 C CA . PRO A 1 80 ? 10.510 -3.110 0.802 1.00 92.75 80 PRO A CA 1
ATOM 634 C C . PRO A 1 80 ? 9.611 -3.974 1.679 1.00 92.75 80 PRO A C 1
ATOM 636 O O . PRO A 1 80 ? 9.991 -5.074 2.082 1.00 92.75 80 PRO A O 1
ATOM 639 N N . ALA A 1 81 ? 8.410 -3.486 1.960 1.00 87.12 81 ALA A N 1
ATOM 640 C CA . ALA A 1 81 ? 7.416 -4.275 2.655 1.00 87.12 81 ALA A CA 1
ATOM 641 C C . ALA A 1 81 ? 6.959 -5.408 1.731 1.00 87.12 81 ALA A C 1
ATOM 643 O O . ALA A 1 81 ? 6.349 -5.155 0.692 1.00 87.12 81 ALA A O 1
ATOM 644 N N . SER A 1 82 ? 7.247 -6.658 2.092 1.00 75.94 82 SER A N 1
ATOM 645 C CA . SER A 1 82 ? 6.558 -7.782 1.469 1.00 75.94 82 SER A CA 1
ATOM 646 C C . SER A 1 82 ? 5.100 -7.721 1.917 1.00 75.94 82 SER A C 1
ATOM 648 O O . SER A 1 82 ? 4.829 -7.623 3.119 1.00 75.94 82 SER A O 1
ATOM 650 N N . GLY A 1 83 ? 4.166 -7.734 0.963 1.00 63.62 83 GLY A N 1
ATOM 651 C CA . GLY A 1 83 ? 2.751 -7.934 1.272 1.00 63.62 83 GLY A CA 1
ATOM 652 C C . GLY A 1 83 ? 2.600 -9.148 2.192 1.00 63.62 83 GLY A C 1
ATOM 653 O O . GLY A 1 83 ? 3.320 -10.132 2.024 1.00 63.62 83 GLY A O 1
ATOM 654 N N . ARG A 1 84 ? 1.757 -9.021 3.217 1.00 44.47 84 ARG A N 1
ATOM 655 C CA . ARG A 1 84 ? 1.379 -10.151 4.071 1.00 44.47 84 ARG A CA 1
ATOM 656 C C . ARG A 1 84 ? 0.541 -11.149 3.292 1.00 44.47 84 ARG A C 1
ATOM 658 O O . ARG A 1 84 ? -0.279 -10.675 2.476 1.00 44.47 84 ARG A O 1
#